Protein AF-A0A2G9MSW5-F1 (afdb_monomer)

Foldseek 3Di:
DAPVLLVLLVVLVVLLLVLVVVLVVVDDPDNPVVVVVSVVLVVLLVVLSVCVNVLHLVSLVSQLVSLVVSLVVLVVSCVPPPDDPSSVVNNVSSVVSNVSSVVSNVPRDDCPVVVVD

Structure (mmCIF, N/CA/C/O backbone):
data_AF-A0A2G9MSW5-F1
#
_entry.id   AF-A0A2G9MSW5-F1
#
loop_
_atom_site.group_PDB
_atom_site.id
_atom_site.type_symbol
_atom_site.label_atom_id
_atom_site.label_alt_id
_atom_site.label_comp_id
_atom_site.label_asym_id
_atom_site.label_entity_id
_atom_site.label_seq_id
_atom_site.pdbx_PDB_ins_code
_atom_site.Cartn_x
_atom_site.Cartn_y
_atom_site.Cartn_z
_atom_site.occupancy
_atom_site.B_iso_or_equiv
_atom_site.auth_seq_id
_atom_site.auth_comp_id
_atom_site.auth_asym_id
_atom_site.auth_atom_id
_atom_site.pdbx_PDB_model_num
ATOM 1 N N . MET A 1 1 ? 7.478 -2.451 -16.567 1.00 53.66 1 MET A N 1
ATOM 2 C CA . MET A 1 1 ? 6.002 -2.333 -16.658 1.00 53.66 1 MET A CA 1
ATOM 3 C C . MET A 1 1 ? 5.639 -0.866 -16.833 1.00 53.66 1 MET A C 1
ATOM 5 O O . MET A 1 1 ? 6.025 -0.080 -15.982 1.00 53.66 1 MET A O 1
ATOM 9 N N . GLY A 1 2 ? 4.995 -0.497 -17.945 1.00 66.25 2 GLY A N 1
ATOM 10 C CA . GLY A 1 2 ? 4.642 0.895 -18.258 1.00 66.25 2 GLY A CA 1
ATOM 11 C C . GLY A 1 2 ? 3.469 1.453 -17.441 1.00 66.25 2 GLY A C 1
ATOM 12 O O . GLY A 1 2 ? 3.172 0.968 -16.348 1.00 66.25 2 GLY A O 1
ATOM 13 N N . LEU A 1 3 ? 2.726 2.394 -18.040 1.00 70.00 3 LEU A N 1
ATOM 14 C CA . LEU A 1 3 ? 1.462 2.972 -17.547 1.00 70.00 3 LEU A CA 1
ATOM 15 C C . LEU A 1 3 ? 0.497 1.972 -16.847 1.00 70.00 3 LEU A C 1
ATOM 17 O O . LEU A 1 3 ? -0.096 2.356 -15.839 1.00 70.00 3 LEU A O 1
ATOM 21 N N . PRO A 1 4 ? 0.373 0.688 -17.262 1.00 75.06 4 PRO A N 1
ATOM 22 C CA . PRO A 1 4 ? -0.468 -0.290 -16.562 1.00 75.06 4 PRO A CA 1
ATOM 23 C C . PRO A 1 4 ? -0.026 -0.593 -15.121 1.00 75.06 4 PRO A C 1
ATOM 25 O O . PRO A 1 4 ? -0.872 -0.739 -14.243 1.00 75.06 4 PRO A O 1
ATOM 28 N N . GLY A 1 5 ? 1.285 -0.657 -14.852 1.00 71.50 5 GLY A N 1
ATOM 29 C CA . GLY A 1 5 ? 1.818 -0.918 -13.508 1.00 71.50 5 GLY A CA 1
ATOM 30 C C . GLY A 1 5 ? 1.615 0.266 -12.561 1.00 71.50 5 GLY A C 1
ATOM 31 O O . GLY A 1 5 ? 1.337 0.077 -11.377 1.00 71.50 5 GLY A O 1
ATOM 32 N N . PHE A 1 6 ? 1.668 1.483 -13.108 1.00 75.44 6 PHE A N 1
ATOM 33 C CA . PHE A 1 6 ? 1.315 2.710 -12.398 1.00 75.44 6 PHE A CA 1
ATOM 34 C C . PHE A 1 6 ? -0.173 2.727 -12.024 1.00 75.44 6 PHE A C 1
ATOM 36 O O . PHE A 1 6 ? -0.497 2.892 -10.852 1.00 75.44 6 PHE A O 1
ATOM 43 N N . VAL A 1 7 ? -1.071 2.497 -12.991 1.00 80.56 7 VAL A N 1
ATOM 44 C CA . VAL A 1 7 ? -2.527 2.513 -12.757 1.00 80.56 7 VAL A CA 1
ATOM 45 C C . VAL A 1 7 ? -2.940 1.420 -11.771 1.00 80.56 7 VAL A C 1
ATOM 47 O O . VAL A 1 7 ? -3.706 1.688 -10.849 1.00 80.56 7 VAL A O 1
ATOM 50 N N . PHE A 1 8 ? -2.403 0.205 -11.915 1.00 80.38 8 PHE A N 1
ATOM 51 C CA . PHE A 1 8 ? -2.703 -0.903 -11.008 1.00 80.38 8 PHE A CA 1
ATOM 52 C C . PHE A 1 8 ? -2.272 -0.594 -9.572 1.00 80.38 8 PHE A C 1
ATOM 54 O O . PHE A 1 8 ? -3.082 -0.689 -8.650 1.00 80.38 8 PHE A O 1
ATOM 61 N N . THR A 1 9 ? -1.025 -0.145 -9.391 1.00 75.44 9 THR A N 1
ATOM 62 C CA . THR A 1 9 ? -0.521 0.268 -8.078 1.00 75.44 9 THR A CA 1
ATOM 63 C C . THR A 1 9 ? -1.384 1.395 -7.516 1.00 75.44 9 THR A C 1
ATOM 65 O O . THR A 1 9 ? -1.874 1.281 -6.402 1.00 75.44 9 THR A O 1
ATOM 68 N N . PHE A 1 10 ? -1.688 2.430 -8.300 1.00 80.00 10 PHE A N 1
ATOM 69 C CA . PHE A 1 10 ? -2.536 3.545 -7.872 1.00 80.00 10 PHE A CA 1
ATOM 70 C C . PHE A 1 10 ? -3.921 3.107 -7.365 1.00 80.00 10 PHE A C 1
ATOM 72 O O . PHE A 1 10 ? -4.375 3.584 -6.325 1.00 80.00 10 PHE A O 1
ATOM 79 N N . VAL A 1 11 ? -4.581 2.163 -8.042 1.00 83.38 11 VAL A N 1
ATOM 80 C CA . VAL A 1 11 ? -5.883 1.633 -7.603 1.00 83.38 11 VAL A CA 1
ATOM 81 C C . VAL A 1 11 ? -5.758 0.857 -6.290 1.00 83.38 11 VAL A C 1
ATOM 83 O O . VAL A 1 11 ? -6.537 1.097 -5.367 1.00 83.38 11 VAL A O 1
ATOM 86 N N . LEU A 1 12 ? -4.764 -0.031 -6.170 1.00 78.25 12 LEU A N 1
ATOM 87 C CA . LEU A 1 12 ? -4.504 -0.769 -4.926 1.00 78.25 12 LEU A CA 1
ATOM 88 C C . LEU A 1 12 ? -4.250 0.175 -3.749 1.00 78.25 12 LEU A C 1
ATOM 90 O O . LEU A 1 12 ? -4.732 -0.043 -2.636 1.00 78.25 12 LEU A O 1
ATOM 94 N N . LEU A 1 13 ? -3.514 1.246 -4.025 1.00 77.06 13 LEU A N 1
ATOM 95 C CA . LEU A 1 13 ? -3.199 2.292 -3.076 1.00 77.06 13 LEU A CA 1
ATOM 96 C C . LEU A 1 13 ? -4.485 3.013 -2.610 1.00 77.06 13 LEU A C 1
ATOM 98 O O . LEU A 1 13 ? -4.760 3.082 -1.411 1.00 77.06 13 LEU A O 1
ATOM 102 N N . LEU A 1 14 ? -5.342 3.472 -3.525 1.00 80.06 14 LEU A N 1
ATOM 103 C CA . LEU A 1 14 ? -6.609 4.124 -3.157 1.00 80.06 14 LEU A CA 1
ATOM 104 C C . LEU A 1 14 ? -7.495 3.250 -2.262 1.00 80.06 14 LEU A C 1
ATOM 106 O O . LEU A 1 14 ? -8.086 3.743 -1.298 1.00 80.06 14 LEU A O 1
ATOM 110 N N . ILE A 1 15 ? -7.559 1.950 -2.547 1.00 79.62 15 ILE A N 1
ATOM 111 C CA . ILE A 1 15 ? -8.355 1.012 -1.754 1.00 79.62 15 ILE A CA 1
ATOM 112 C C . ILE A 1 15 ? -7.772 0.849 -0.344 1.00 79.62 15 ILE A C 1
ATOM 114 O O . ILE A 1 15 ? -8.522 0.854 0.635 1.00 79.62 15 ILE A O 1
ATOM 118 N N . ASN A 1 16 ? -6.444 0.775 -0.223 1.00 74.94 16 ASN A N 1
ATOM 119 C CA . ASN A 1 16 ? -5.763 0.723 1.071 1.00 74.94 16 ASN A CA 1
ATOM 120 C C . ASN A 1 16 ? -6.018 1.979 1.910 1.00 74.94 16 ASN A C 1
ATOM 122 O O . ASN A 1 16 ? -6.309 1.882 3.105 1.00 74.94 16 ASN A O 1
ATOM 126 N N . LEU A 1 17 ? -5.957 3.156 1.284 1.00 78.38 17 LEU A N 1
ATOM 127 C CA . LEU A 1 17 ? -6.244 4.423 1.949 1.00 78.38 17 LEU A CA 1
ATOM 128 C C . LEU A 1 17 ? -7.687 4.452 2.463 1.00 78.38 17 LEU A C 1
ATOM 130 O O . LEU A 1 17 ? -7.921 4.747 3.634 1.00 78.38 17 LEU A O 1
ATOM 134 N N . PHE A 1 18 ? -8.651 4.100 1.611 1.00 79.94 18 PHE A N 1
ATOM 135 C CA . PHE A 1 18 ? -10.063 4.110 1.981 1.00 79.94 18 PHE A CA 1
ATOM 136 C C . PHE A 1 18 ? -10.374 3.112 3.102 1.00 79.94 18 PHE A C 1
ATOM 138 O O . PHE A 1 18 ? -11.084 3.443 4.052 1.00 79.94 18 PHE A O 1
ATOM 145 N N . GLY A 1 19 ? -9.813 1.903 3.039 1.00 71.62 19 GLY A N 1
ATOM 146 C CA . GLY A 1 19 ? -10.000 0.914 4.095 1.00 71.62 19 GLY A CA 1
ATOM 147 C C . GLY A 1 19 ? -9.339 1.315 5.414 1.00 71.62 19 GLY A C 1
ATOM 148 O O . GLY A 1 19 ? -9.945 1.126 6.466 1.00 71.62 19 GLY A O 1
ATOM 149 N N . THR A 1 20 ? -8.162 1.945 5.368 1.00 71.00 20 THR A N 1
ATOM 150 C CA . THR A 1 20 ? -7.498 2.492 6.564 1.00 71.00 20 THR A CA 1
ATOM 151 C C . THR A 1 20 ? -8.332 3.610 7.192 1.00 71.00 20 THR A C 1
ATOM 153 O O . THR A 1 20 ? -8.543 3.610 8.402 1.00 71.00 20 THR A O 1
ATOM 156 N N . LEU A 1 21 ? -8.882 4.526 6.386 1.00 73.94 21 LEU A N 1
ATOM 157 C CA . LEU A 1 21 ? -9.780 5.586 6.865 1.00 73.94 21 LEU A CA 1
ATOM 158 C C . LEU A 1 21 ? -11.065 5.022 7.489 1.00 73.94 21 LEU A C 1
ATOM 160 O O . LEU A 1 21 ? -11.517 5.514 8.523 1.00 73.94 21 LEU A O 1
ATOM 164 N N . ARG A 1 22 ? -11.634 3.967 6.897 1.00 73.00 22 ARG A N 1
ATOM 165 C CA . ARG A 1 22 ? -12.825 3.289 7.427 1.00 73.00 22 ARG A CA 1
ATOM 166 C C . ARG A 1 22 ? -12.545 2.541 8.733 1.00 73.00 22 ARG A C 1
ATOM 168 O O . ARG A 1 22 ? -13.395 2.531 9.615 1.00 73.00 22 ARG A O 1
ATOM 175 N N . LEU A 1 23 ? -11.377 1.915 8.870 1.00 66.69 23 LEU A N 1
ATOM 176 C CA . LEU A 1 23 ? -10.959 1.292 10.130 1.00 66.69 23 LEU A CA 1
ATOM 177 C C . LEU A 1 23 ? -10.696 2.352 11.206 1.00 66.69 23 LEU A C 1
ATOM 179 O O . LEU A 1 23 ? -11.125 2.187 12.344 1.00 66.69 23 LEU A O 1
ATOM 183 N N . LYS A 1 24 ? -10.090 3.486 10.832 1.00 66.62 24 LYS A N 1
ATOM 184 C CA . LYS A 1 24 ? -9.858 4.614 11.741 1.00 66.62 24 LYS A CA 1
ATOM 185 C C . LYS A 1 24 ? -11.148 5.155 12.350 1.00 66.62 24 LYS A C 1
ATOM 187 O O . LYS A 1 24 ? -11.156 5.475 13.531 1.00 66.62 24 LYS A O 1
ATOM 192 N N . SER A 1 25 ? -12.251 5.240 11.597 1.00 66.81 25 SER A N 1
ATOM 193 C CA . SER A 1 25 ? -13.515 5.755 12.155 1.00 66.81 25 SER A CA 1
ATOM 194 C C . SER A 1 25 ? -14.053 4.927 13.331 1.00 66.81 25 SER A C 1
ATOM 196 O O . SER A 1 25 ? -14.988 5.362 13.994 1.00 66.81 25 SER A O 1
ATOM 198 N N . GLN A 1 26 ? -13.494 3.738 13.580 1.00 65.12 26 GLN A N 1
ATOM 199 C CA . GLN A 1 26 ? -13.858 2.861 14.691 1.00 65.12 26 GLN A CA 1
ATOM 200 C C . GLN A 1 26 ? -12.944 3.016 15.925 1.00 65.12 26 GLN A C 1
ATOM 202 O O . GLN A 1 26 ? -13.289 2.494 16.981 1.00 65.12 26 GLN A O 1
ATOM 207 N N . LEU A 1 27 ? -11.822 3.744 15.829 1.00 63.69 27 LEU A N 1
ATOM 208 C CA . LEU A 1 27 ? -10.890 4.003 16.935 1.00 63.69 27 LEU A CA 1
ATOM 209 C C . LEU A 1 27 ? -11.075 5.428 17.484 1.00 63.69 27 LEU A C 1
ATOM 211 O O . LEU A 1 27 ? -10.900 6.419 16.779 1.00 63.69 27 LEU A O 1
ATOM 215 N N . THR A 1 28 ? -11.436 5.540 18.764 1.00 61.75 28 THR A N 1
ATOM 216 C CA . THR A 1 28 ? -11.778 6.813 19.429 1.00 61.75 28 THR A CA 1
ATOM 217 C C . THR A 1 28 ? -10.609 7.501 20.143 1.00 61.75 28 THR A C 1
ATOM 219 O O . THR A 1 28 ? -10.767 8.631 20.603 1.00 61.75 28 THR A O 1
ATOM 222 N N . GLN A 1 29 ? -9.432 6.876 20.249 1.00 57.03 29 GLN A N 1
ATOM 223 C CA . GLN A 1 29 ? -8.268 7.442 20.947 1.00 57.03 29 GLN A CA 1
ATOM 224 C C . GLN A 1 29 ? -7.116 7.745 19.974 1.00 57.03 29 GLN A C 1
ATOM 226 O O . GLN A 1 29 ? -6.837 6.955 19.087 1.00 57.03 29 GLN A O 1
ATOM 231 N N . LEU A 1 30 ? -6.439 8.890 20.169 1.00 65.06 30 LEU A N 1
ATOM 232 C CA . LEU A 1 30 ? -5.222 9.339 19.449 1.00 65.06 30 LEU A CA 1
ATOM 233 C C . LEU A 1 30 ? -5.387 9.793 17.979 1.00 65.06 30 LEU A C 1
ATOM 235 O O . LEU A 1 30 ? -4.442 9.756 17.191 1.00 65.06 30 LEU A O 1
ATOM 239 N N . VAL A 1 31 ? -6.544 10.369 17.641 1.00 66.31 31 VAL A N 1
ATOM 240 C CA . VAL A 1 31 ? -6.900 10.841 16.284 1.00 66.31 31 VAL A CA 1
ATOM 241 C C . VAL A 1 31 ? -5.832 11.719 15.604 1.00 66.31 31 VAL A C 1
ATOM 243 O O . VAL A 1 31 ? -5.638 11.584 14.392 1.00 66.31 31 VAL A O 1
ATOM 246 N N . ASN A 1 32 ? -5.144 12.599 16.349 1.00 72.25 32 ASN A N 1
ATOM 247 C CA . ASN A 1 32 ? -4.172 13.562 15.803 1.00 72.25 32 ASN A CA 1
ATOM 248 C C . ASN A 1 32 ? -2.836 12.920 15.407 1.00 72.25 32 ASN A C 1
ATOM 250 O O . ASN A 1 32 ? -2.302 13.227 14.342 1.00 72.25 32 ASN A O 1
ATOM 254 N N . LEU A 1 33 ? -2.304 12.023 16.243 1.00 70.50 33 LEU A N 1
ATOM 255 C CA . LEU A 1 33 ? -1.028 11.352 15.977 1.00 70.50 33 L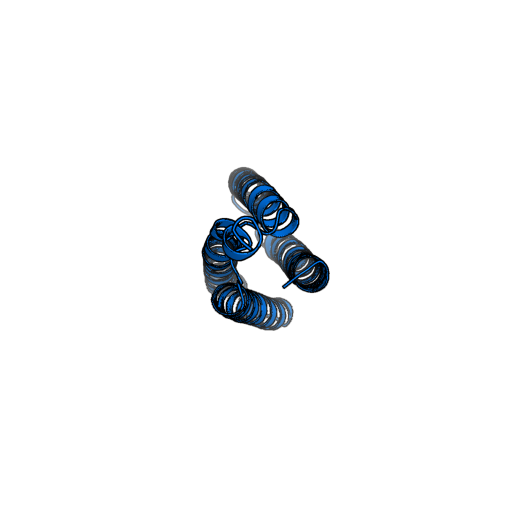EU A CA 1
ATOM 256 C C . LEU A 1 33 ? -1.177 10.358 14.819 1.00 70.50 33 LEU A C 1
ATOM 258 O O . LEU A 1 33 ? -0.334 10.307 13.926 1.00 70.50 33 LEU A O 1
ATOM 262 N N . GLU A 1 34 ? -2.304 9.649 14.766 1.00 67.12 34 GLU A N 1
ATOM 263 C CA . GLU A 1 34 ? -2.636 8.784 13.634 1.00 67.12 34 GLU A CA 1
ATOM 264 C C . GLU A 1 34 ? -2.868 9.571 12.340 1.00 67.12 34 GLU A C 1
ATOM 266 O O . GLU A 1 34 ? -2.457 9.129 11.271 1.00 67.12 34 GLU A O 1
ATOM 271 N N . LEU A 1 35 ? -3.502 10.752 12.404 1.00 70.62 35 LEU A N 1
ATOM 272 C CA . LEU A 1 35 ? -3.666 11.609 11.224 1.00 70.62 35 LEU A CA 1
ATOM 273 C C . LEU A 1 35 ? -2.305 12.043 10.665 1.00 70.62 35 LEU A C 1
ATOM 275 O O . LEU A 1 35 ? -2.103 11.993 9.454 1.00 70.62 35 LEU A O 1
ATOM 279 N N . ALA A 1 36 ? -1.366 12.415 11.539 1.00 73.19 36 ALA A N 1
ATOM 280 C CA . ALA A 1 36 ? -0.010 12.769 11.134 1.00 73.19 36 ALA A CA 1
ATOM 281 C C . ALA A 1 36 ? 0.711 11.587 10.462 1.00 73.19 36 ALA A C 1
ATOM 283 O O . ALA A 1 36 ? 1.339 11.7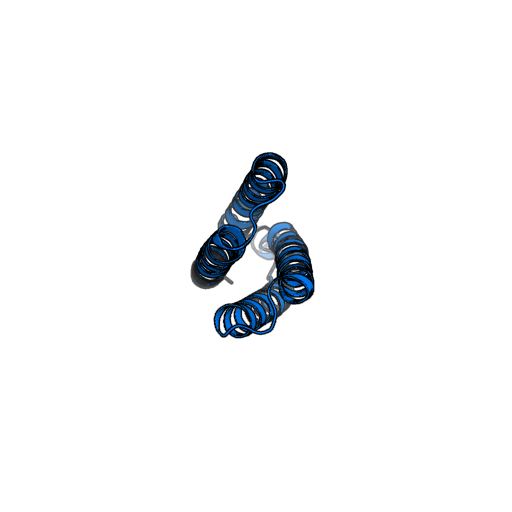71 9.420 1.00 73.19 36 ALA A O 1
ATOM 284 N N . LEU A 1 37 ? 0.563 10.370 10.999 1.00 71.62 37 LEU A N 1
ATOM 285 C CA . LEU A 1 37 ? 1.114 9.148 10.401 1.00 71.62 37 LEU A CA 1
ATOM 286 C C . LEU A 1 37 ? 0.495 8.828 9.035 1.00 71.62 37 LEU A C 1
ATOM 288 O O . LEU A 1 37 ? 1.226 8.501 8.101 1.00 71.62 37 LEU A O 1
ATOM 292 N N . VAL A 1 38 ? -0.825 8.968 8.884 1.00 72.56 38 VAL A N 1
ATOM 293 C CA . VAL A 1 38 ? -1.507 8.772 7.593 1.00 72.56 38 VAL A CA 1
ATOM 294 C C . VAL A 1 38 ? -1.035 9.805 6.567 1.00 72.56 38 VAL A C 1
ATOM 296 O O . VAL A 1 38 ? -0.734 9.437 5.433 1.00 72.56 38 VAL A O 1
ATOM 299 N N . CYS A 1 39 ? -0.902 11.077 6.953 1.00 74.25 39 CYS A N 1
ATOM 300 C CA . CYS A 1 39 ? -0.372 12.123 6.076 1.00 74.25 39 CYS A CA 1
ATOM 301 C C . CYS A 1 39 ? 1.087 11.861 5.670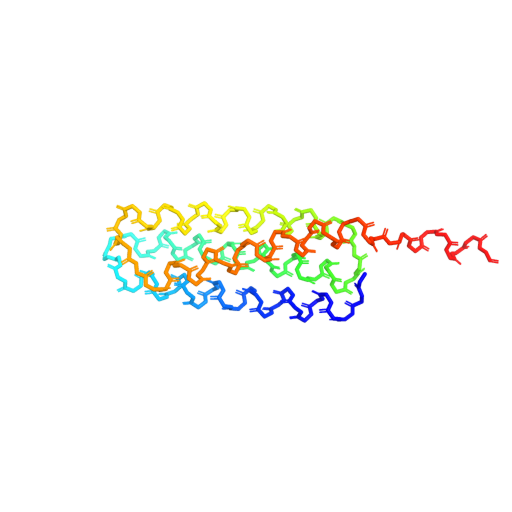 1.00 74.25 39 CYS A C 1
ATOM 303 O O . CYS A 1 39 ? 1.431 12.010 4.498 1.00 74.25 39 CYS A O 1
ATOM 305 N N . ALA A 1 40 ? 1.938 11.430 6.605 1.00 78.75 40 ALA A N 1
ATOM 306 C CA . ALA A 1 40 ? 3.321 11.064 6.307 1.00 78.75 40 ALA A CA 1
ATOM 307 C C . ALA A 1 40 ? 3.395 9.852 5.360 1.00 78.75 40 ALA A C 1
ATOM 309 O O . ALA A 1 40 ? 4.159 9.864 4.394 1.00 78.75 40 ALA A O 1
ATOM 310 N N . GLY A 1 41 ? 2.552 8.839 5.583 1.00 77.00 41 GLY A N 1
ATOM 311 C CA . GLY A 1 41 ? 2.426 7.678 4.703 1.00 77.00 41 GLY A CA 1
ATOM 312 C C . GLY A 1 41 ? 1.974 8.059 3.291 1.00 77.00 41 GLY A C 1
ATOM 313 O O . GLY A 1 41 ? 2.587 7.625 2.318 1.00 77.00 41 GLY A O 1
ATOM 314 N N . LEU A 1 42 ? 0.970 8.935 3.174 1.00 78.00 42 LEU A N 1
ATOM 315 C CA . LEU A 1 42 ? 0.498 9.489 1.900 1.00 78.00 42 LEU A CA 1
ATOM 316 C C . LEU A 1 42 ? 1.600 10.237 1.144 1.00 78.00 42 LEU A C 1
ATOM 318 O O . LEU A 1 42 ? 1.708 10.112 -0.075 1.00 78.00 42 LEU A O 1
ATOM 322 N N . PHE A 1 43 ? 2.434 10.994 1.853 1.00 82.12 43 PHE A N 1
ATOM 323 C CA . PHE A 1 43 ? 3.539 11.717 1.233 1.00 82.12 43 PHE A CA 1
ATOM 324 C C . PHE A 1 43 ? 4.596 10.762 0.662 1.00 82.12 43 PHE A C 1
ATOM 326 O O . PHE A 1 43 ? 4.981 10.884 -0.501 1.00 82.12 43 PHE A O 1
ATOM 333 N N . LEU A 1 44 ? 5.010 9.757 1.442 1.00 81.38 44 LEU A N 1
ATOM 334 C CA . LEU A 1 44 ? 5.940 8.720 0.980 1.00 81.38 44 LEU A CA 1
ATOM 335 C C . LEU A 1 44 ? 5.363 7.913 -0.194 1.00 81.38 44 LEU A C 1
ATOM 337 O O . LEU A 1 44 ? 6.084 7.564 -1.128 1.00 81.38 44 LEU A O 1
ATOM 341 N N . TRP A 1 45 ? 4.053 7.675 -0.188 1.00 80.06 45 TRP A N 1
ATOM 342 C CA . TRP A 1 45 ? 3.331 7.056 -1.297 1.00 80.06 45 TRP A CA 1
ATOM 343 C C . TRP A 1 45 ? 3.371 7.867 -2.582 1.00 80.06 45 TRP A C 1
ATOM 345 O O . TRP A 1 45 ? 3.635 7.308 -3.645 1.00 80.06 45 TRP A O 1
ATOM 355 N N . LEU A 1 46 ? 3.118 9.174 -2.505 1.00 83.50 46 LEU A N 1
ATOM 356 C CA . LEU A 1 46 ? 3.173 10.048 -3.675 1.00 83.50 46 LEU A CA 1
ATOM 357 C C . LEU A 1 46 ? 4.571 10.042 -4.297 1.00 83.50 46 LEU A C 1
ATOM 359 O O . LEU A 1 46 ? 4.689 9.985 -5.518 1.00 83.50 46 LEU A O 1
ATOM 363 N N . ILE A 1 47 ? 5.620 10.014 -3.471 1.00 84.88 47 ILE A N 1
ATOM 364 C CA . ILE A 1 47 ? 7.008 9.906 -3.936 1.00 84.88 47 ILE A CA 1
ATOM 365 C C . ILE A 1 47 ? 7.243 8.577 -4.668 1.00 84.88 47 ILE A C 1
ATOM 367 O O . ILE A 1 47 ? 7.831 8.572 -5.752 1.00 84.88 47 ILE A O 1
ATOM 371 N N . ALA A 1 48 ? 6.761 7.456 -4.124 1.00 81.50 48 ALA A N 1
ATOM 372 C CA . ALA A 1 48 ? 6.887 6.148 -4.769 1.00 81.50 48 ALA A CA 1
ATOM 373 C C . ALA A 1 48 ? 6.093 6.069 -6.088 1.00 81.50 48 ALA A C 1
ATOM 375 O O . ALA A 1 48 ? 6.605 5.559 -7.084 1.00 81.50 48 ALA A O 1
ATOM 376 N N . LEU A 1 49 ? 4.885 6.640 -6.141 1.00 81.44 49 LEU A N 1
ATOM 377 C CA . LEU A 1 49 ? 4.084 6.752 -7.366 1.00 81.44 49 LEU A CA 1
ATOM 378 C C . LEU A 1 49 ? 4.774 7.602 -8.434 1.00 81.44 49 LEU A C 1
ATOM 380 O O . LEU A 1 49 ? 4.783 7.224 -9.604 1.00 81.44 49 LEU A O 1
ATOM 384 N N . LEU A 1 50 ? 5.382 8.722 -8.039 1.00 84.50 50 LEU A N 1
ATOM 385 C CA . LEU A 1 50 ? 6.151 9.567 -8.948 1.00 84.50 50 LEU A CA 1
ATOM 386 C C . LEU A 1 50 ? 7.356 8.796 -9.503 1.00 84.50 50 LEU A C 1
ATOM 388 O O . LEU A 1 50 ? 7.620 8.814 -10.703 1.00 84.50 50 LEU A O 1
ATOM 392 N N . GLY A 1 51 ? 8.052 8.055 -8.640 1.00 81.00 51 GLY A N 1
ATOM 393 C CA . GLY A 1 51 ? 9.144 7.179 -9.044 1.00 81.00 51 GLY A CA 1
ATOM 394 C C . GLY A 1 51 ? 8.698 6.094 -10.032 1.00 81.00 51 GLY A C 1
ATOM 395 O O . GLY A 1 51 ? 9.402 5.847 -11.010 1.00 81.00 51 GLY A O 1
ATOM 396 N N . LEU A 1 52 ? 7.519 5.491 -9.832 1.00 81.06 52 LEU A N 1
ATOM 397 C CA . LEU A 1 52 ? 6.931 4.537 -10.778 1.00 81.06 52 LEU A CA 1
ATOM 398 C C . LEU A 1 52 ? 6.582 5.197 -12.113 1.00 81.06 52 LEU A C 1
ATOM 400 O O . LEU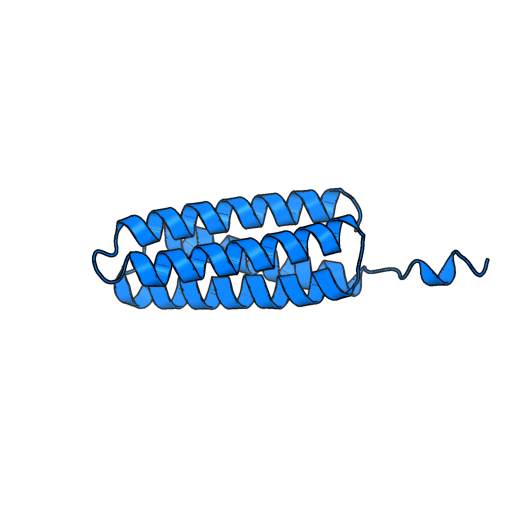 A 1 52 ? 6.859 4.622 -13.163 1.00 81.06 52 LEU A O 1
ATOM 404 N N . TYR A 1 53 ? 6.012 6.403 -12.082 1.00 81.75 53 TYR A N 1
ATOM 405 C CA . TYR A 1 53 ? 5.689 7.175 -13.282 1.00 81.75 53 TYR A CA 1
ATOM 406 C C . TYR A 1 53 ? 6.943 7.463 -14.118 1.00 81.75 53 TYR A C 1
ATOM 408 O O . TYR A 1 53 ? 6.956 7.258 -15.331 1.00 81.75 53 TYR A O 1
ATOM 416 N N . PHE A 1 54 ? 8.048 7.822 -13.462 1.00 82.31 54 PHE A N 1
ATOM 417 C CA . PHE A 1 54 ? 9.356 7.994 -14.101 1.00 82.31 54 PHE A CA 1
ATOM 418 C C . PHE A 1 54 ? 10.121 6.682 -14.330 1.00 82.31 54 PHE A C 1
ATOM 420 O O . PHE A 1 54 ? 11.311 6.721 -14.649 1.00 82.31 54 PHE A O 1
ATOM 427 N N . HIS A 1 55 ? 9.463 5.529 -14.171 1.00 76.81 55 HIS A N 1
ATOM 428 C CA . HIS A 1 55 ? 10.031 4.200 -14.399 1.00 76.81 55 HIS A CA 1
ATOM 429 C C . HIS A 1 55 ? 11.351 3.984 -13.644 1.00 76.81 55 HIS A C 1
ATOM 431 O O . HIS A 1 55 ? 12.286 3.375 -14.153 1.00 76.81 55 HIS A O 1
ATOM 437 N N . LYS A 1 56 ? 11.468 4.501 -12.418 1.00 79.38 56 LYS A N 1
ATOM 438 C CA . LYS A 1 56 ? 12.677 4.353 -11.607 1.00 79.38 56 LYS A CA 1
ATOM 439 C C . LYS A 1 56 ? 12.640 3.054 -10.811 1.00 79.38 56 LYS A C 1
ATOM 441 O O . LYS A 1 56 ? 11.690 2.785 -10.082 1.00 79.38 56 LYS A O 1
ATOM 446 N N . ARG A 1 57 ? 13.732 2.283 -10.864 1.00 78.31 57 ARG A N 1
ATOM 447 C CA . ARG A 1 57 ? 13.871 1.013 -10.127 1.00 78.31 57 ARG A CA 1
ATOM 448 C C . ARG A 1 57 ? 13.644 1.157 -8.620 1.00 78.31 57 ARG A C 1
ATOM 450 O O . ARG A 1 57 ? 13.023 0.294 -8.009 1.00 78.31 57 ARG A O 1
ATOM 457 N N . TRP A 1 58 ? 14.120 2.253 -8.023 1.00 82.06 58 TRP A N 1
ATOM 458 C CA . TRP A 1 58 ? 13.974 2.491 -6.584 1.00 82.06 58 TRP A CA 1
ATOM 459 C C . TRP A 1 58 ? 12.507 2.574 -6.144 1.00 82.06 58 TRP A C 1
ATOM 461 O O . TRP A 1 58 ? 12.197 2.202 -5.018 1.00 82.06 58 TRP A O 1
ATOM 471 N N . ALA A 1 59 ? 11.596 2.985 -7.027 1.00 82.62 59 ALA A N 1
ATOM 472 C CA . ALA A 1 59 ? 10.179 3.115 -6.709 1.00 82.62 59 ALA A CA 1
ATOM 473 C C . ALA A 1 59 ? 9.518 1.771 -6.378 1.00 82.62 59 ALA A C 1
ATOM 475 O O . ALA A 1 59 ? 8.694 1.693 -5.471 1.00 82.62 59 ALA A O 1
ATOM 476 N N . TRP A 1 60 ? 9.927 0.698 -7.063 1.00 82.19 60 TRP A N 1
ATOM 477 C CA . TRP A 1 60 ? 9.436 -0.654 -6.794 1.00 82.19 60 TRP A CA 1
ATOM 478 C C . TRP A 1 60 ? 9.864 -1.145 -5.407 1.00 82.19 60 TRP A C 1
ATOM 480 O O . TRP A 1 60 ? 9.029 -1.643 -4.658 1.00 82.19 60 TRP A O 1
ATOM 490 N N . ASN A 1 61 ? 11.126 -0.910 -5.020 1.00 84.31 61 ASN A N 1
ATOM 491 C CA . ASN A 1 61 ? 11.612 -1.200 -3.663 1.00 84.31 61 ASN A CA 1
ATOM 492 C C . ASN A 1 61 ? 10.806 -0.442 -2.601 1.00 84.31 61 ASN A C 1
ATOM 494 O O . ASN A 1 61 ? 10.386 -1.021 -1.602 1.00 84.31 61 ASN A O 1
ATOM 498 N N . TRP A 1 62 ? 10.559 0.848 -2.830 1.00 84.38 62 TRP A N 1
ATOM 499 C CA . TRP A 1 62 ? 9.768 1.661 -1.911 1.00 84.38 62 TRP A CA 1
ATOM 500 C C . TRP A 1 62 ? 8.319 1.184 -1.807 1.00 84.38 62 TRP A C 1
ATOM 502 O O . TRP A 1 62 ? 7.792 1.132 -0.700 1.00 84.38 62 TRP A O 1
ATOM 512 N N . ASN A 1 63 ? 7.690 0.753 -2.902 1.00 82.88 63 ASN A N 1
ATOM 513 C CA . ASN A 1 63 ? 6.347 0.175 -2.840 1.00 82.88 63 ASN A CA 1
ATOM 514 C C . ASN A 1 63 ? 6.293 -1.115 -2.019 1.00 82.88 63 ASN A C 1
ATOM 516 O O . ASN A 1 63 ? 5.353 -1.283 -1.247 1.00 82.88 63 ASN A O 1
ATOM 520 N N . ILE A 1 64 ? 7.305 -1.987 -2.103 1.00 86.31 64 ILE A N 1
ATOM 521 C CA . ILE A 1 64 ? 7.384 -3.181 -1.244 1.00 86.31 64 ILE A CA 1
ATOM 522 C C . ILE A 1 64 ? 7.384 -2.773 0.232 1.00 86.31 64 ILE A C 1
ATOM 524 O O . ILE A 1 64 ? 6.615 -3.322 1.024 1.00 86.31 64 ILE A O 1
ATOM 528 N N . VAL A 1 65 ? 8.205 -1.786 0.602 1.00 85.50 65 VAL A N 1
ATOM 529 C CA . VAL A 1 65 ? 8.265 -1.273 1.979 1.00 85.50 65 VAL A CA 1
ATOM 530 C C . VAL A 1 65 ? 6.912 -0.702 2.399 1.00 85.50 65 VAL A C 1
ATOM 532 O O . VAL A 1 65 ? 6.405 -1.042 3.463 1.00 85.50 65 VAL A O 1
ATOM 535 N N . LEU A 1 66 ? 6.292 0.115 1.550 1.00 84.69 66 LEU A N 1
ATOM 536 C CA . LEU A 1 66 ? 5.025 0.782 1.834 1.00 84.69 66 LEU A CA 1
ATOM 537 C C . LEU A 1 66 ? 3.851 -0.194 1.981 1.00 84.69 66 LEU A C 1
ATOM 539 O O . LEU A 1 66 ? 3.069 -0.063 2.923 1.00 84.69 66 LEU A O 1
ATOM 543 N N . PHE A 1 67 ? 3.738 -1.194 1.105 1.00 84.19 67 PHE A N 1
ATOM 544 C CA . PHE A 1 67 ? 2.726 -2.244 1.236 1.00 84.19 67 PHE A CA 1
ATOM 545 C C . PHE A 1 67 ? 2.999 -3.160 2.434 1.00 84.19 67 PHE A C 1
ATOM 547 O O . PHE A 1 67 ? 2.053 -3.580 3.092 1.00 84.19 67 PHE A O 1
ATOM 554 N N . SER A 1 68 ? 4.264 -3.421 2.779 1.00 85.75 68 SER A N 1
ATOM 555 C CA . SER A 1 68 ? 4.613 -4.188 3.987 1.00 85.75 68 SER A CA 1
ATOM 556 C C . SER A 1 68 ? 4.232 -3.432 5.260 1.00 85.75 68 SER A C 1
ATOM 558 O O . SER A 1 68 ? 3.658 -4.013 6.179 1.00 85.75 68 SER A O 1
ATOM 560 N N . LEU A 1 69 ? 4.504 -2.123 5.307 1.00 83.06 69 LEU A N 1
ATOM 561 C CA . LEU A 1 69 ? 4.136 -1.263 6.432 1.00 83.06 69 LEU A CA 1
ATOM 562 C C . LEU A 1 69 ? 2.611 -1.160 6.573 1.00 83.06 69 LEU A C 1
ATOM 564 O O . LEU A 1 69 ? 2.074 -1.249 7.674 1.00 83.06 69 LEU A O 1
ATOM 568 N N . SER A 1 70 ? 1.913 -1.023 5.444 1.00 82.31 70 SER A N 1
ATOM 569 C CA . SER A 1 70 ? 0.451 -1.018 5.383 1.00 82.31 70 SER A CA 1
ATOM 570 C C . SER A 1 70 ? -0.136 -2.354 5.852 1.00 82.31 70 SER A C 1
ATOM 572 O O . SER A 1 70 ? -1.047 -2.366 6.676 1.00 82.31 70 SER A O 1
ATOM 574 N N . LEU A 1 71 ? 0.435 -3.486 5.429 1.00 83.06 71 LEU A N 1
ATOM 575 C CA . LEU A 1 71 ? 0.041 -4.811 5.908 1.00 83.06 71 LEU A CA 1
ATOM 57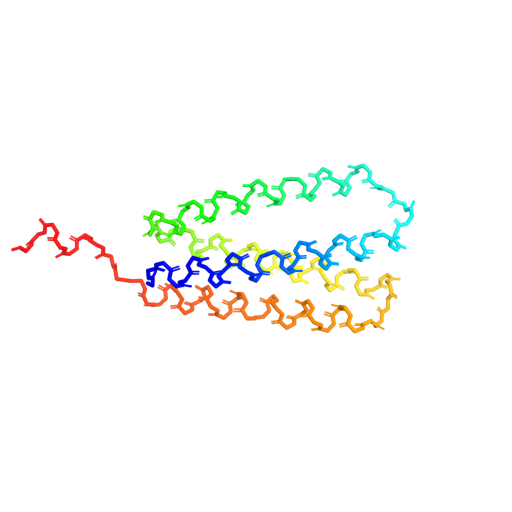6 C C . LEU A 1 71 ? 0.241 -4.949 7.423 1.00 83.06 71 LEU A C 1
ATOM 578 O O . LEU A 1 71 ? -0.665 -5.409 8.114 1.00 83.06 71 LEU A O 1
ATOM 582 N N . ALA A 1 72 ? 1.392 -4.518 7.947 1.00 82.19 72 ALA A N 1
ATOM 583 C CA . ALA A 1 72 ? 1.664 -4.524 9.382 1.00 82.19 72 ALA A CA 1
ATOM 584 C C . ALA A 1 72 ? 0.645 -3.672 10.153 1.00 82.19 72 ALA A C 1
ATOM 586 O O . ALA A 1 72 ? 0.150 -4.099 11.193 1.00 82.19 72 ALA A O 1
ATOM 587 N N . ASN A 1 73 ? 0.268 -2.511 9.611 1.00 79.31 73 ASN A N 1
ATOM 588 C CA . ASN A 1 73 ? -0.747 -1.647 10.205 1.00 79.31 73 ASN A CA 1
ATOM 589 C C . ASN A 1 73 ? -2.144 -2.291 10.191 1.00 79.31 73 ASN A C 1
ATOM 591 O O . ASN A 1 73 ? -2.857 -2.251 11.188 1.00 79.31 73 ASN A O 1
ATOM 595 N N . VAL A 1 74 ? -2.529 -2.937 9.087 1.00 78.44 74 VAL A N 1
ATOM 596 C CA . VAL A 1 74 ? -3.803 -3.666 8.967 1.00 78.44 74 VAL A CA 1
ATOM 597 C C . VAL A 1 74 ? -3.860 -4.848 9.944 1.00 78.44 74 VAL A C 1
ATOM 599 O O . VAL A 1 74 ? -4.885 -5.055 10.594 1.00 78.44 74 VAL A O 1
ATOM 602 N N . LEU A 1 75 ? -2.761 -5.594 10.100 1.00 82.88 75 LEU A N 1
ATOM 603 C CA . LEU A 1 75 ? -2.633 -6.674 11.088 1.00 82.88 75 LEU A CA 1
ATOM 604 C C . LEU A 1 75 ? -2.687 -6.155 12.526 1.00 82.88 75 LEU A C 1
ATOM 606 O O . LEU A 1 75 ? -3.326 -6.770 13.375 1.00 82.88 75 LEU A O 1
ATOM 610 N N . TRP A 1 76 ? -2.053 -5.016 12.800 1.00 77.38 76 TRP A N 1
ATOM 611 C CA . TRP A 1 76 ? -2.139 -4.366 14.103 1.00 77.38 76 TRP A CA 1
ATOM 612 C C . TRP A 1 76 ? -3.582 -3.941 14.400 1.00 77.38 76 TRP A C 1
ATOM 614 O O . TRP A 1 76 ? -4.132 -4.342 15.420 1.00 77.38 76 TRP A O 1
ATOM 624 N N . LEU A 1 77 ? -4.254 -3.258 13.469 1.00 71.94 77 LEU A N 1
ATOM 625 C CA . LEU A 1 77 ? -5.664 -2.858 13.579 1.00 71.94 77 LEU A CA 1
ATOM 626 C C . LEU A 1 77 ? -6.615 -4.034 13.851 1.00 71.94 77 LEU A C 1
ATOM 628 O O . LEU A 1 77 ? -7.557 -3.891 14.632 1.00 71.94 77 LEU A O 1
ATOM 632 N N . TYR A 1 78 ? -6.358 -5.206 13.263 1.00 78.06 78 TYR A N 1
ATOM 633 C CA . TYR A 1 78 ? -7.135 -6.422 13.528 1.00 78.06 78 TYR A CA 1
ATOM 634 C C . TYR A 1 78 ? -7.130 -6.824 15.004 1.00 78.06 78 TYR A C 1
ATOM 636 O O . TYR A 1 78 ? -8.155 -7.274 15.513 1.00 78.06 78 TYR A O 1
ATOM 644 N N . THR A 1 79 ? -6.011 -6.619 15.706 1.00 76.75 79 THR A N 1
ATOM 645 C CA . THR A 1 79 ? -5.917 -6.945 17.138 1.00 76.75 79 THR A CA 1
ATOM 646 C C . THR A 1 79 ? -6.812 -6.064 18.017 1.00 76.75 79 THR A C 1
ATOM 648 O O . THR A 1 79 ? -7.213 -6.514 19.086 1.00 76.75 79 THR A O 1
ATOM 651 N N . PHE A 1 80 ? -7.188 -4.862 17.557 1.00 70.06 80 PHE A N 1
ATOM 652 C CA . PHE A 1 80 ? -8.055 -3.933 18.299 1.00 70.06 80 PHE A CA 1
ATOM 653 C C . PHE A 1 80 ? -9.525 -4.010 17.889 1.00 70.06 80 PHE A C 1
ATOM 655 O O . PHE A 1 80 ? -10.407 -3.969 18.741 1.00 70.06 80 PHE A O 1
ATOM 662 N N . VAL A 1 81 ? -9.798 -4.091 16.585 1.00 68.62 81 VAL A N 1
ATOM 663 C CA . VAL A 1 81 ? -11.160 -3.998 16.031 1.00 68.62 81 VAL A CA 1
ATOM 664 C C . VAL A 1 81 ? -11.829 -5.375 15.911 1.00 68.62 81 VAL A C 1
ATOM 666 O O . VAL A 1 81 ? -13.056 -5.472 15.875 1.00 68.62 81 VAL A O 1
ATOM 669 N N . GLY A 1 82 ? -11.042 -6.455 15.882 1.00 64.50 82 GLY A N 1
ATOM 670 C CA . GLY A 1 82 ? -11.531 -7.802 15.606 1.00 64.50 82 GLY A CA 1
ATOM 671 C C . GLY A 1 82 ? -11.825 -8.039 14.119 1.00 64.50 82 GLY A C 1
ATOM 672 O O . GLY A 1 82 ? -11.749 -7.142 13.274 1.00 64.50 82 GLY A O 1
ATOM 673 N N . GLY A 1 83 ? -12.123 -9.294 13.774 1.00 63.59 83 GLY A N 1
ATOM 674 C CA . GLY A 1 83 ? -12.301 -9.721 12.387 1.00 63.59 83 GLY A CA 1
ATOM 675 C C . GLY A 1 83 ? -13.478 -9.043 11.693 1.00 63.59 83 GLY A C 1
ATOM 676 O O . GLY A 1 83 ? -14.635 -9.291 12.020 1.00 63.59 83 GLY A O 1
ATOM 677 N N . SER A 1 84 ? -13.173 -8.222 10.687 1.00 71.06 84 SER A N 1
ATOM 678 C CA . SER A 1 84 ? -14.157 -7.582 9.814 1.00 71.06 84 SER A CA 1
ATOM 679 C C . SER A 1 84 ? -13.904 -7.939 8.350 1.00 71.06 84 SER A C 1
ATOM 681 O O . SER A 1 84 ? -12.773 -8.202 7.938 1.00 71.06 84 SER A O 1
ATOM 683 N N . LEU A 1 85 ? -14.954 -7.906 7.526 1.00 77.06 85 LEU A N 1
ATOM 684 C CA . LEU A 1 85 ? -14.825 -8.111 6.079 1.00 77.06 85 LEU A CA 1
ATOM 685 C C . LEU A 1 85 ? -13.861 -7.084 5.451 1.00 77.06 85 LEU A C 1
ATOM 687 O O . LEU A 1 85 ? -13.081 -7.427 4.567 1.00 77.06 85 LEU A O 1
ATOM 691 N N . THR A 1 86 ? -13.841 -5.853 5.973 1.00 75.25 86 THR A N 1
ATOM 692 C CA . THR A 1 86 ? -12.895 -4.795 5.581 1.00 75.25 86 THR A CA 1
ATOM 693 C C . THR A 1 86 ? -11.438 -5.217 5.787 1.00 75.25 86 THR A C 1
ATOM 695 O O . THR A 1 86 ? -10.602 -4.947 4.929 1.00 75.25 86 THR A O 1
ATOM 698 N N . PHE A 1 87 ? -11.130 -5.912 6.887 1.00 78.50 87 PHE A N 1
ATOM 699 C CA . PHE A 1 87 ? -9.782 -6.412 7.163 1.00 78.50 87 PHE A CA 1
ATOM 700 C C . PHE A 1 87 ? -9.334 -7.455 6.132 1.00 78.50 87 PHE A C 1
ATOM 702 O O . PHE A 1 87 ? -8.250 -7.324 5.571 1.00 78.50 87 PHE A O 1
ATOM 709 N N . VAL A 1 88 ? -10.178 -8.450 5.833 1.00 81.44 88 VAL A N 1
ATOM 710 C CA . VAL A 1 88 ? -9.851 -9.509 4.857 1.00 81.44 88 VAL A CA 1
ATOM 711 C C . VAL A 1 88 ? -9.588 -8.910 3.475 1.00 81.44 88 VAL A C 1
ATOM 713 O O . VAL A 1 88 ? -8.621 -9.270 2.804 1.00 81.44 88 VAL A O 1
ATOM 716 N N . VAL A 1 89 ? -10.418 -7.944 3.078 1.00 81.69 89 VAL A N 1
ATOM 717 C CA . VAL A 1 89 ? -10.269 -7.217 1.816 1.00 81.69 89 VAL A CA 1
ATOM 718 C C . VAL A 1 89 ? -8.945 -6.445 1.778 1.00 81.69 89 VAL A C 1
ATOM 720 O O . VAL A 1 89 ? -8.195 -6.562 0.810 1.00 81.69 89 VAL A O 1
ATOM 723 N N . LEU A 1 90 ? -8.609 -5.707 2.840 1.00 81.00 90 LEU A N 1
ATOM 724 C CA . LEU A 1 90 ? -7.347 -4.965 2.918 1.00 81.00 90 LEU A CA 1
ATOM 725 C C . LEU A 1 90 ? -6.123 -5.876 2.916 1.00 81.00 90 LEU A C 1
ATOM 727 O O . LEU A 1 90 ? -5.120 -5.553 2.281 1.00 81.00 90 LEU A O 1
ATOM 731 N N . LEU A 1 91 ? -6.197 -7.020 3.589 1.00 85.25 91 LEU A N 1
ATOM 732 C CA . LEU A 1 91 ? -5.116 -7.996 3.613 1.00 85.25 91 LEU A CA 1
ATOM 733 C C . LEU A 1 91 ? -4.854 -8.547 2.203 1.00 85.25 91 LEU A C 1
ATOM 735 O O . LEU A 1 91 ? -3.705 -8.573 1.762 1.00 85.25 91 LEU A O 1
ATOM 739 N N . GLY A 1 92 ? -5.917 -8.875 1.460 1.00 86.69 92 GLY A N 1
ATOM 740 C CA . GLY A 1 92 ? -5.824 -9.282 0.056 1.00 86.69 92 GLY A CA 1
ATOM 741 C C . GLY A 1 92 ? -5.194 -8.208 -0.836 1.00 86.69 92 GLY A C 1
ATOM 742 O O . GLY A 1 92 ? -4.282 -8.502 -1.608 1.00 86.69 92 GLY A O 1
ATOM 743 N N . PHE A 1 93 ? -5.609 -6.947 -0.696 1.00 87.12 93 PHE A N 1
ATOM 744 C CA . PHE A 1 93 ? -5.046 -5.850 -1.490 1.00 87.12 93 PHE A CA 1
ATOM 745 C C . PHE A 1 93 ? -3.580 -5.552 -1.166 1.00 87.12 93 PHE A C 1
ATOM 747 O O . PHE A 1 93 ? -2.797 -5.314 -2.084 1.00 87.12 93 PHE A O 1
ATOM 754 N N . ASN A 1 94 ? -3.179 -5.621 0.106 1.00 85.56 94 ASN A 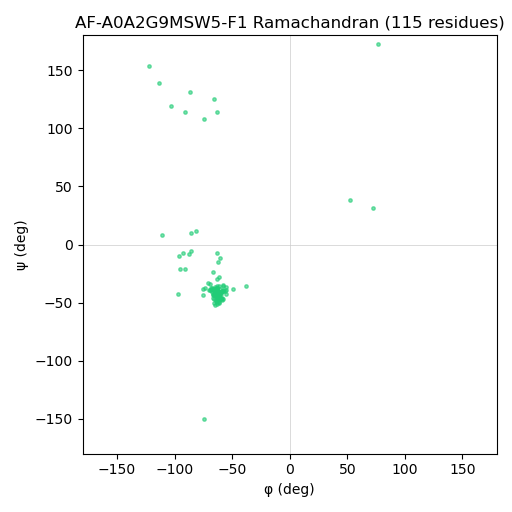N 1
ATOM 755 C CA . ASN A 1 94 ? -1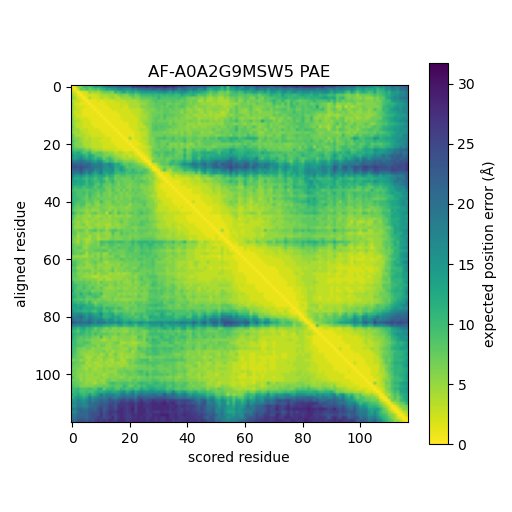.770 -5.490 0.478 1.00 85.56 94 ASN A CA 1
ATOM 756 C C . ASN A 1 94 ? -0.927 -6.639 -0.086 1.00 85.56 94 ASN A C 1
ATOM 758 O O . ASN A 1 94 ? 0.154 -6.390 -0.615 1.00 85.56 94 ASN A O 1
ATOM 762 N N . ALA A 1 95 ? -1.431 -7.876 -0.042 1.00 87.25 95 ALA A N 1
ATOM 763 C CA . ALA A 1 95 ? -0.747 -9.025 -0.628 1.00 87.25 95 ALA A CA 1
ATOM 764 C C . ALA A 1 95 ? -0.571 -8.872 -2.151 1.00 87.25 95 ALA A C 1
ATOM 766 O O . ALA A 1 95 ? 0.529 -9.063 -2.665 1.00 87.25 95 ALA A O 1
ATOM 767 N N . LEU A 1 96 ? -1.615 -8.446 -2.872 1.00 88.19 96 LEU A N 1
ATOM 768 C CA . LEU A 1 96 ? -1.527 -8.157 -4.309 1.00 88.19 96 LEU A CA 1
ATOM 769 C C . LEU A 1 96 ? -0.560 -7.002 -4.614 1.00 88.19 96 LEU A C 1
ATOM 771 O O . LEU A 1 96 ? 0.188 -7.060 -5.592 1.00 88.19 96 LEU A O 1
ATOM 775 N N . GLY A 1 97 ? -0.531 -5.972 -3.767 1.00 83.75 97 GLY A N 1
ATOM 776 C CA . GLY A 1 97 ? 0.432 -4.872 -3.853 1.00 83.75 97 GLY A CA 1
ATOM 777 C C . GLY A 1 97 ? 1.877 -5.337 -3.703 1.00 83.75 97 GLY A C 1
ATOM 778 O O . GLY A 1 97 ? 2.737 -4.944 -4.489 1.00 83.75 97 GLY A O 1
ATOM 779 N N . LEU A 1 98 ? 2.142 -6.244 -2.763 1.00 86.88 98 LEU A N 1
ATOM 780 C CA . LEU A 1 98 ? 3.466 -6.842 -2.585 1.00 86.88 98 LEU A CA 1
ATOM 781 C C . LEU A 1 98 ? 3.873 -7.698 -3.782 1.00 86.88 98 LEU A C 1
ATOM 783 O O . LEU A 1 98 ? 4.954 -7.490 -4.330 1.00 86.88 98 LEU A O 1
ATOM 787 N N . VAL A 1 99 ? 3.001 -8.609 -4.223 1.00 88.88 99 VAL A N 1
ATOM 788 C CA . VAL A 1 99 ? 3.279 -9.487 -5.370 1.00 88.88 99 VAL A CA 1
ATOM 789 C C . VAL A 1 99 ? 3.535 -8.661 -6.627 1.00 88.88 99 VAL A C 1
ATOM 791 O O . VAL A 1 99 ? 4.534 -8.874 -7.308 1.00 88.88 99 VAL A O 1
ATOM 794 N N . SER A 1 100 ? 2.688 -7.671 -6.914 1.00 86.44 100 SER A N 1
ATOM 795 C CA . SER A 1 100 ? 2.888 -6.795 -8.074 1.00 86.44 100 SER A CA 1
ATOM 796 C C . SER A 1 100 ? 4.166 -5.969 -7.979 1.00 86.44 100 SER A C 1
ATOM 798 O O . SER A 1 100 ? 4.834 -5.781 -8.993 1.00 86.44 100 SER A O 1
ATOM 800 N N . SER A 1 101 ? 4.555 -5.531 -6.780 1.00 85.00 101 SER A N 1
ATOM 801 C CA . SER A 1 101 ? 5.808 -4.801 -6.585 1.00 85.00 101 SER A CA 1
ATOM 802 C C . SER A 1 101 ? 7.035 -5.693 -6.791 1.00 85.00 101 SER A C 1
ATOM 804 O O . SER A 1 101 ? 7.999 -5.253 -7.413 1.00 85.00 101 SER A O 1
ATOM 806 N N . MET A 1 102 ? 6.992 -6.950 -6.332 1.00 85.38 102 MET A N 1
ATOM 807 C CA . MET A 1 102 ? 8.050 -7.943 -6.569 1.00 85.38 102 MET A CA 1
ATOM 808 C C . MET A 1 102 ? 8.180 -8.277 -8.058 1.00 85.38 102 MET A C 1
ATOM 810 O O . MET A 1 102 ? 9.271 -8.193 -8.618 1.00 85.38 102 MET A O 1
ATOM 814 N N . VAL A 1 103 ? 7.057 -8.562 -8.720 1.00 85.50 103 VAL A N 1
ATOM 815 C CA . VAL A 1 103 ? 7.008 -8.835 -10.163 1.00 85.50 103 VAL A CA 1
ATOM 816 C C . VAL A 1 103 ? 7.482 -7.621 -10.969 1.00 85.50 103 VAL A C 1
ATOM 818 O O . VAL A 1 103 ? 8.235 -7.764 -11.929 1.00 85.50 103 VAL A O 1
ATOM 821 N N . GLY A 1 104 ? 7.096 -6.407 -10.568 1.00 81.31 104 GLY A N 1
ATOM 822 C CA . GLY A 1 104 ? 7.553 -5.168 -11.195 1.00 81.31 104 GLY A CA 1
ATOM 823 C C . GLY A 1 104 ? 9.062 -4.949 -11.072 1.00 81.31 104 GLY A C 1
ATOM 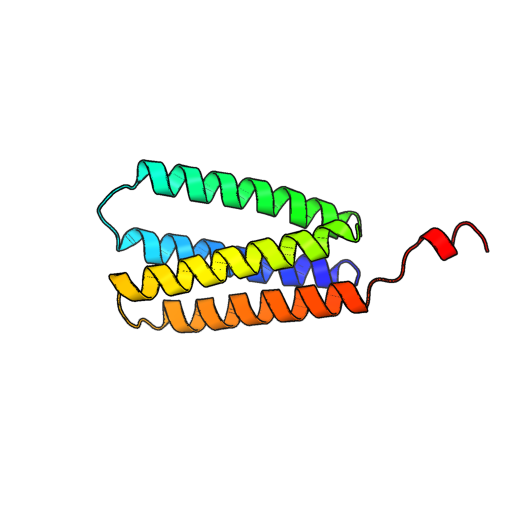824 O O . GLY A 1 104 ? 9.666 -4.360 -11.970 1.00 81.31 104 GLY A O 1
ATOM 825 N N . LEU A 1 105 ? 9.673 -5.461 -10.001 1.00 83.00 105 LEU A N 1
ATOM 826 C CA . LEU A 1 105 ? 11.113 -5.403 -9.775 1.00 83.00 105 LEU A CA 1
ATOM 827 C C . LEU A 1 105 ? 11.885 -6.397 -10.646 1.00 83.00 105 LEU A C 1
ATOM 829 O O . LEU A 1 105 ? 12.958 -6.061 -11.144 1.00 83.00 105 LEU A O 1
ATOM 833 N N . GLU A 1 106 ? 11.332 -7.593 -10.838 1.00 80.06 106 GLU A N 1
ATOM 834 C CA . GLU A 1 106 ? 11.908 -8.649 -11.676 1.00 80.06 106 GLU A CA 1
ATOM 835 C C . GLU A 1 106 ? 11.764 -8.337 -13.175 1.00 80.06 106 GLU A C 1
ATOM 837 O O . GLU A 1 106 ? 12.693 -8.538 -13.951 1.00 80.06 106 GLU A O 1
ATOM 842 N N . LEU A 1 107 ? 10.637 -7.745 -13.580 1.00 76.19 107 LEU A N 1
ATOM 843 C CA . LEU A 1 107 ? 10.360 -7.330 -14.962 1.00 76.19 107 LEU A CA 1
ATOM 844 C C . LEU A 1 107 ? 10.906 -5.935 -15.309 1.00 76.19 107 LEU A C 1
ATOM 846 O O . LEU A 1 107 ? 10.549 -5.356 -16.344 1.0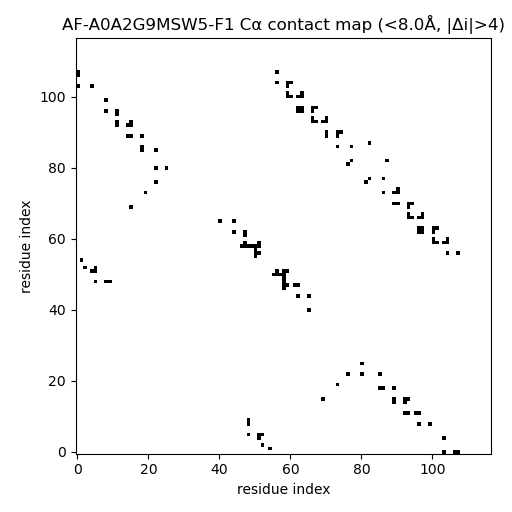0 76.19 107 LEU A O 1
ATOM 850 N N . TYR A 1 108 ? 11.723 -5.344 -14.438 1.00 68.50 108 TYR A N 1
ATOM 851 C CA . TYR A 1 108 ? 12.367 -4.068 -14.712 1.00 68.50 108 TYR A CA 1
ATOM 852 C C . TYR A 1 108 ? 13.508 -4.257 -15.720 1.00 68.50 108 TYR A C 1
ATOM 854 O O . TYR A 1 108 ? 14.569 -4.777 -15.384 1.00 68.50 108 TYR A O 1
ATOM 862 N N . ILE A 1 109 ? 13.302 -3.781 -16.949 1.00 60.84 109 ILE A N 1
ATOM 863 C CA . ILE A 1 109 ? 14.354 -3.672 -17.963 1.00 60.84 109 ILE A CA 1
ATOM 864 C C . ILE A 1 109 ? 14.983 -2.276 -17.815 1.00 60.84 109 ILE A C 1
ATOM 866 O O . ILE A 1 109 ? 14.279 -1.283 -18.020 1.00 60.84 109 ILE A O 1
ATOM 870 N N . PRO A 1 110 ? 16.264 -2.154 -17.423 1.00 58.50 110 PRO A N 1
ATOM 871 C CA . PRO A 1 110 ? 16.927 -0.860 -17.343 1.00 58.50 110 PRO A CA 1
ATOM 872 C C . PRO A 1 110 ? 17.059 -0.242 -18.741 1.00 58.50 110 PRO A C 1
ATOM 874 O O . PRO A 1 110 ? 17.649 -0.837 -19.639 1.00 58.50 110 PRO A O 1
ATOM 877 N N . ASN A 1 111 ? 16.555 0.986 -18.901 1.00 54.06 111 ASN A N 1
ATOM 878 C CA . ASN A 1 111 ? 16.729 1.788 -20.120 1.00 54.06 111 ASN A CA 1
ATOM 879 C C . ASN A 1 111 ? 18.199 2.154 -20.420 1.00 54.06 111 ASN A C 1
ATOM 881 O O . ASN A 1 111 ? 18.472 2.661 -21.498 1.00 54.06 111 ASN A O 1
ATOM 885 N N . GLU A 1 112 ? 19.156 1.864 -19.529 1.00 51.72 112 GLU A N 1
ATOM 886 C CA . GLU A 1 112 ? 20.595 2.093 -19.774 1.00 51.72 112 GLU A CA 1
ATOM 887 C C . GLU A 1 112 ? 21.161 1.270 -20.948 1.00 51.72 112 GLU A C 1
ATOM 889 O O . GLU A 1 112 ? 22.227 1.591 -21.469 1.00 51.72 112 GLU A O 1
ATOM 894 N N . ASN A 1 113 ? 20.443 0.242 -21.411 1.00 51.31 113 ASN A N 1
ATOM 895 C CA . ASN A 1 113 ? 20.843 -0.548 -22.578 1.00 51.31 113 ASN A CA 1
ATOM 896 C C . ASN A 1 113 ? 20.347 0.020 -23.919 1.00 51.31 113 ASN A C 1
ATOM 898 O O . ASN A 1 113 ? 20.737 -0.502 -24.958 1.00 51.31 113 ASN A O 1
ATOM 902 N N . LEU A 1 114 ? 19.484 1.042 -23.918 1.00 53.41 114 LEU A N 1
ATOM 903 C CA . LEU A 1 114 ? 18.949 1.649 -25.146 1.00 53.41 114 LEU A CA 1
ATOM 904 C C . LEU A 1 114 ? 19.734 2.883 -25.601 1.00 53.41 114 LEU A C 1
ATOM 906 O O . LEU A 1 114 ? 19.698 3.197 -26.781 1.00 53.41 114 LEU A O 1
ATOM 910 N N . ASP A 1 115 ? 20.480 3.535 -24.706 1.00 52.12 115 ASP A N 1
ATOM 911 C CA . ASP A 1 115 ? 21.321 4.692 -25.059 1.00 52.12 115 ASP A CA 1
ATOM 912 C C . ASP A 1 115 ? 22.718 4.283 -25.581 1.00 52.12 115 ASP A C 1
ATOM 914 O O . ASP A 1 115 ? 23.491 5.130 -26.021 1.00 52.12 115 ASP A O 1
ATOM 918 N N . ASN A 1 116 ? 23.044 2.984 -25.542 1.00 53.47 116 ASN A N 1
ATOM 919 C CA . ASN A 1 116 ? 24.312 2.412 -26.016 1.00 53.47 116 ASN A CA 1
ATOM 920 C C . ASN A 1 116 ? 24.161 1.536 -27.282 1.00 53.47 116 ASN A C 1
ATOM 922 O O . ASN A 1 116 ? 25.117 0.850 -27.651 1.00 53.47 116 ASN A O 1
ATOM 926 N N . ALA A 1 117 ? 22.982 1.520 -27.914 1.00 48.59 117 ALA A N 1
ATOM 927 C CA . ALA A 1 117 ? 22.680 0.772 -29.141 1.00 48.59 117 ALA A CA 1
ATOM 928 C C . ALA A 1 117 ? 22.318 1.732 -30.281 1.00 48.59 117 ALA A C 1
ATOM 930 O O . ALA A 1 117 ? 22.747 1.459 -31.424 1.00 48.59 117 ALA A O 1
#

Solvent-accessible surface area (backbone atoms only — not comparable to full-atom values): 6505 Å² total; per-residue (Å²): 100,63,72,68,52,45,54,51,52,51,52,46,48,53,51,46,53,53,50,50,55,59,54,47,78,75,57,91,74,62,66,68,65,52,49,52,52,51,51,51,50,50,52,55,47,51,53,27,52,51,28,42,71,69,68,38,74,66,17,33,58,47,41,36,52,52,29,51,52,48,41,51,49,53,57,54,50,40,76,76,74,47,97,45,75,68,53,57,52,46,51,50,44,28,51,51,45,34,52,53,24,53,51,47,54,72,57,53,76,71,67,78,66,65,83,78,109

Secondary structure (DSSP, 8-state):
--HHHHHHHHHHHHHHHHHHHHHHTT--S-HHHHHHHHHHHHHHHHHHHHHHHTT-HHHHHHHHHHHHHHHHHHHHHHHHH---HHHHHHHHHHHHHHHHHHHHHHT---GGGTTT-

Radius of gyration: 15.88 Å; Cα contacts (8 Å, |Δi|>4): 83; chains: 1; bounding box: 39×23×50 Å

pLDDT: mean 75.75, std 9.47, range [48.59, 88.88]

Sequence (117 aa):
MGLPGFVFTFVLLLINLFGTLRLKSQLTQLVNLELALVCAGLFLWLIALLGLYFHKRWAWNWNIVLFSLSLANVLWLYTFVGGSLTFVVLLGFNALGLVSSMVGLELYIPNENLDNA

Mean predicted aligned error: 8.34 Å

Nearest PDB structures (foldseek):
  3kaw-assembly1_A  TM=5.259E-01  e=8.656E-01  Pseudomonas aeruginosa
  4zsv-assembly1_A  TM=5.316E-01  e=1.403E+00  Aquifex aeolicus VF5
  4zsz-assembly1_A  TM=5.310E-01  e=1.330E+00  Aquifex aeolicus VF5